Protein AF-0000000086135186 (afdb_homodimer)

Sequence (122 aa):
FLAVLTSTILAGLRRSTGLTFQTQQLIANPTGAKVFSFYLGSGEWLFDRLVGWAKGSKYFKFLAVLTSTILAGLRRSTGLTFQTQQLIANPTGAKVFSFYLGSGEWLFDRLVGWAKGSKYFK

pLDDT: mean 92.82, std 7.37, range [69.0, 98.62]

Solvent-accessible surface area (backbone atoms only — not comparable to full-atom values): 6406 Å² total; per-residue (Å²): 108,68,66,54,53,53,20,24,37,53,35,26,46,21,68,51,69,63,40,39,80,44,52,75,80,69,30,83,46,70,68,53,39,50,54,49,50,50,45,45,47,49,4,42,52,50,42,52,49,52,52,54,50,42,76,71,33,90,50,32,83,109,69,68,54,52,51,20,25,37,53,32,26,48,22,67,51,70,64,41,38,80,43,51,74,79,70,29,84,47,70,69,54,38,50,55,49,49,49,46,48,47,50,5,41,53,51,44,54,49,51,53,55,50,41,75,72,32,90,51,32,84

Organism: Cryphonectria parasitica (strain ATCC 38755 / EP155) (NCBI:txid660469)

Radius of gyration: 15.54 Å; Cα contacts (8 Å, |Δi|>4): 147; chains: 2; bounding box: 24×52×30 Å

Secondary structure (DSSP, 8-state):
-HHHHHHHHHHHHHHHH---B-HHHH--SHHHHHHHHHHHHHHHHHHHHHHHHHHT-TTB-/-HHHHHHHHHHHHHHHH---B-HHHH--SHHHHHHHHHHHHHHHHHHHHHHHHHHT-TTB-

Foldseek 3Di:
DVLLVVLLVQLVVCVVPVDHDDLVVVPVDPVSSVVVVVSNVSSNVVNVVVVVDQVPDPVHD/DVLLVVLLVQLVVCVVPVDHDDLVVVPPDPVSSVVVVVSNVSSNVVNVVVVVDQVPDPVHD

Structure (mmCIF, N/CA/C/O backbone):
data_AF-0000000086135186-model_v1
#
loop_
_entity.id
_entity.type
_entity.pdbx_description
1 polymer 'Uncharacterized protein'
#
loop_
_atom_site.group_PDB
_atom_site.id
_atom_site.type_symbol
_atom_site.label_atom_id
_atom_site.label_alt_id
_atom_site.label_comp_id
_atom_site.label_asym_id
_atom_site.label_entity_id
_atom_site.label_seq_id
_atom_site.pdbx_PDB_ins_code
_atom_site.Cartn_x
_atom_site.Cartn_y
_atom_site.Cartn_z
_atom_site.occupancy
_atom_site.B_iso_or_equiv
_atom_site.auth_seq_id
_atom_site.auth_comp_id
_atom_site.auth_asym_id
_atom_site.auth_atom_id
_atom_site.pdbx_PDB_model_num
ATOM 1 N N . PHE A 1 1 ? 15.312 -2.068 -1.215 1 93.06 1 PHE A N 1
ATOM 2 C CA . PHE A 1 1 ? 14.312 -1.082 -0.823 1 93.06 1 PHE A CA 1
ATOM 3 C C . PHE A 1 1 ? 13.078 -1.18 -1.712 1 93.06 1 PHE A C 1
ATOM 5 O O . PHE A 1 1 ? 11.961 -1.298 -1.214 1 93.06 1 PHE A O 1
ATOM 12 N N . LEU A 1 2 ? 13.305 -1.302 -3.057 1 93.75 2 LEU A N 1
ATOM 13 C CA . LEU A 1 2 ? 12.18 -1.349 -3.988 1 93.75 2 LEU A CA 1
ATOM 14 C C . LEU A 1 2 ? 11.328 -2.588 -3.748 1 93.75 2 LEU A C 1
ATOM 16 O O . LEU A 1 2 ? 10.102 -2.525 -3.824 1 93.75 2 LEU A O 1
ATOM 20 N N . ALA A 1 3 ? 11.953 -3.646 -3.422 1 95.31 3 ALA A N 1
ATOM 21 C CA . ALA A 1 3 ? 11.242 -4.895 -3.17 1 95.31 3 ALA A CA 1
ATOM 22 C C . ALA A 1 3 ? 10.32 -4.766 -1.963 1 95.31 3 ALA A C 1
ATOM 24 O O . ALA A 1 3 ? 9.188 -5.258 -1.982 1 95.31 3 ALA A O 1
ATOM 25 N N . VAL A 1 4 ? 10.734 -4.102 -0.936 1 96.94 4 VAL A N 1
ATOM 26 C CA . VAL A 1 4 ? 9.953 -3.918 0.281 1 96.94 4 VAL A CA 1
ATOM 27 C C . VAL A 1 4 ? 8.758 -3.004 -0.003 1 96.94 4 VAL A C 1
ATOM 29 O O . VAL A 1 4 ? 7.648 -3.26 0.464 1 96.94 4 VAL A O 1
ATOM 32 N N . LEU A 1 5 ? 9.055 -1.985 -0.754 1 98.12 5 LEU A N 1
ATOM 33 C CA . LEU A 1 5 ? 7.973 -1.068 -1.105 1 98.12 5 LEU A CA 1
ATOM 34 C C . LEU A 1 5 ? 6.914 -1.771 -1.948 1 98.12 5 LEU A C 1
ATOM 36 O O . LEU A 1 5 ? 5.715 -1.571 -1.739 1 98.12 5 LEU A O 1
ATOM 40 N N . THR A 1 6 ? 7.387 -2.623 -2.883 1 97.88 6 THR A N 1
ATOM 41 C CA . THR A 1 6 ? 6.453 -3.348 -3.736 1 97.88 6 THR A CA 1
ATOM 42 C C . THR A 1 6 ? 5.648 -4.359 -2.924 1 97.88 6 THR A C 1
ATOM 44 O O . THR A 1 6 ? 4.445 -4.52 -3.139 1 97.88 6 THR A O 1
ATOM 47 N N . SER A 1 7 ? 6.219 -5.031 -2.012 1 97.75 7 SER A N 1
ATOM 48 C CA . SER A 1 7 ? 5.504 -5.977 -1.161 1 97.75 7 SER A CA 1
ATOM 49 C C . SER A 1 7 ? 4.477 -5.266 -0.285 1 97.75 7 SER A C 1
ATOM 51 O O . SER A 1 7 ? 3.416 -5.816 0.01 1 97.75 7 SER A O 1
ATOM 53 N N . THR A 1 8 ? 4.809 -4.039 0.141 1 98.62 8 THR A N 1
ATOM 54 C CA . THR A 1 8 ? 3.895 -3.256 0.966 1 98.62 8 THR A CA 1
ATOM 55 C C . THR A 1 8 ? 2.678 -2.818 0.157 1 98.62 8 THR A C 1
ATOM 57 O O . THR A 1 8 ? 1.562 -2.771 0.68 1 98.62 8 THR A O 1
ATOM 60 N N . ILE A 1 9 ? 2.912 -2.473 -1.062 1 98.56 9 ILE A N 1
ATOM 61 C CA . ILE A 1 9 ? 1.803 -2.127 -1.944 1 98.56 9 ILE A CA 1
ATOM 62 C C . ILE A 1 9 ? 0.879 -3.332 -2.107 1 98.56 9 ILE A C 1
ATOM 64 O O . ILE A 1 9 ? -0.346 -3.193 -2.057 1 98.56 9 ILE A O 1
ATOM 68 N N . LEU A 1 10 ? 1.427 -4.586 -2.312 1 97.44 10 LEU A N 1
ATOM 69 C CA . LEU A 1 10 ? 0.634 -5.805 -2.443 1 97.44 10 LEU A CA 1
ATOM 70 C C . LEU A 1 10 ? -0.162 -6.078 -1.172 1 97.44 10 LEU A C 1
ATOM 72 O O . LEU A 1 10 ? -1.298 -6.551 -1.235 1 97.44 10 LEU A O 1
ATOM 76 N N . ALA A 1 11 ? 0.433 -5.762 -0.005 1 98.06 11 ALA A N 1
ATOM 77 C CA . ALA A 1 11 ? -0.288 -5.902 1.257 1 98.06 11 ALA A CA 1
ATOM 78 C C . ALA A 1 11 ? -1.491 -4.965 1.309 1 98.06 11 ALA A C 1
ATOM 80 O O . ALA A 1 11 ? -2.574 -5.359 1.746 1 98.06 11 ALA A O 1
ATOM 81 N N . GLY A 1 12 ? -1.312 -3.736 0.896 1 97.88 12 GLY A N 1
ATOM 82 C CA . GLY A 1 12 ? -2.41 -2.787 0.819 1 97.88 12 GLY A CA 1
ATOM 83 C C . GLY A 1 12 ? -3.51 -3.225 -0.13 1 97.88 12 GLY A C 1
ATOM 84 O O . GLY A 1 12 ? -4.695 -3.051 0.163 1 97.88 12 GLY A O 1
ATOM 85 N N . LEU A 1 13 ? -3.072 -3.701 -1.28 1 98 13 LEU A N 1
ATOM 86 C CA . LEU A 1 13 ? -4.027 -4.238 -2.244 1 98 13 LEU A CA 1
ATOM 87 C C . LEU A 1 13 ? -4.867 -5.344 -1.616 1 98 13 LEU A C 1
ATOM 89 O O . LEU A 1 13 ? -6.094 -5.348 -1.746 1 98 13 LEU A O 1
ATOM 93 N N . ARG A 1 14 ? -4.27 -6.188 -0.942 1 97.38 14 ARG A N 1
ATOM 94 C CA . ARG A 1 14 ? -4.961 -7.297 -0.291 1 97.38 14 ARG A CA 1
ATOM 95 C C . ARG A 1 14 ? -5.934 -6.789 0.768 1 97.38 14 ARG A C 1
ATOM 97 O O . ARG A 1 14 ? -7.09 -7.215 0.809 1 97.38 14 ARG A O 1
ATOM 104 N N . ARG A 1 15 ? -5.512 -5.836 1.531 1 96.5 15 ARG A N 1
ATOM 105 C CA . ARG A 1 15 ? -6.309 -5.344 2.65 1 96.5 15 ARG A CA 1
ATOM 106 C C . ARG A 1 15 ? -7.508 -4.539 2.156 1 96.5 15 ARG A C 1
ATOM 108 O O . ARG A 1 15 ? -8.555 -4.52 2.803 1 96.5 15 ARG A O 1
ATOM 115 N N . SER A 1 16 ? -7.312 -3.941 1.061 1 96.56 16 SER A N 1
ATOM 116 C CA . SER A 1 16 ? -8.367 -3.072 0.547 1 96.56 16 SER A CA 1
ATOM 117 C C . SER A 1 16 ? -9.328 -3.84 -0.349 1 96.56 16 SER A C 1
ATOM 119 O O . SER A 1 16 ? -10.5 -3.467 -0.477 1 96.56 16 SER A O 1
ATOM 121 N N . THR A 1 17 ? -8.922 -4.883 -0.95 1 97 17 THR A N 1
ATOM 122 C CA . THR A 1 17 ? -9.75 -5.555 -1.943 1 97 17 THR A CA 1
ATOM 123 C C . THR A 1 17 ? -10.047 -6.988 -1.518 1 97 17 THR A C 1
ATOM 125 O O . THR A 1 17 ? -10.969 -7.617 -2.035 1 97 17 THR A O 1
ATOM 128 N N . GLY A 1 18 ? -9.18 -7.594 -0.748 1 95.69 18 GLY A N 1
ATOM 129 C CA . GLY A 1 18 ? -9.242 -9 -0.391 1 95.69 18 GLY A CA 1
ATOM 130 C C . GLY A 1 18 ? -8.508 -9.898 -1.367 1 95.69 18 GLY A C 1
ATOM 131 O O . GLY A 1 18 ? -8.438 -11.117 -1.167 1 95.69 18 GLY A O 1
ATOM 132 N N . LEU A 1 19 ? -7.938 -9.336 -2.42 1 94.88 19 LEU A N 1
ATOM 133 C CA . LEU A 1 19 ? -7.203 -10.117 -3.412 1 94.88 19 LEU A CA 1
ATOM 134 C C . LEU A 1 19 ? -5.816 -10.484 -2.893 1 94.88 19 LEU A C 1
ATOM 136 O O . LEU A 1 19 ? -5.148 -9.664 -2.26 1 94.88 19 LEU A O 1
ATOM 140 N N . THR A 1 20 ? -5.422 -11.695 -3.107 1 92.06 20 THR A N 1
ATOM 141 C CA . THR A 1 20 ? -4.113 -12.172 -2.664 1 92.06 20 THR A CA 1
ATOM 142 C C . THR A 1 20 ? -3.324 -12.75 -3.834 1 92.06 20 THR A C 1
ATOM 144 O O . THR A 1 20 ? -3.896 -13.383 -4.727 1 92.06 20 THR A O 1
ATOM 147 N N . PHE A 1 21 ? -2.066 -12.422 -3.754 1 87.62 21 PHE A N 1
ATOM 148 C CA . PHE A 1 21 ? -1.19 -13.031 -4.75 1 87.62 21 PHE A CA 1
ATOM 149 C C . PHE A 1 21 ? -1.087 -14.531 -4.531 1 87.62 21 PHE A C 1
ATOM 151 O O . PHE A 1 21 ? -0.799 -14.984 -3.422 1 87.62 21 PHE A O 1
ATOM 158 N N . GLN A 1 22 ? -1.371 -15.289 -5.664 1 85.81 22 GLN A N 1
ATOM 159 C CA . GLN A 1 22 ? -1.305 -16.75 -5.586 1 85.81 22 GLN A CA 1
ATOM 160 C C . GLN A 1 22 ? 0.102 -17.25 -5.891 1 85.81 22 GLN A C 1
ATOM 162 O O . GLN A 1 22 ? 0.429 -17.531 -7.047 1 85.81 22 GLN A O 1
ATOM 167 N N . THR A 1 23 ? 0.8 -17.375 -4.965 1 75.69 23 THR A N 1
ATOM 168 C CA . THR A 1 23 ? 2.201 -17.766 -5.062 1 75.69 23 THR A CA 1
ATOM 169 C C . THR A 1 23 ? 2.326 -19.188 -5.621 1 75.69 23 THR A C 1
ATOM 171 O O . THR A 1 23 ? 3.293 -19.5 -6.316 1 75.69 23 THR A O 1
ATOM 174 N N . GLN A 1 24 ? 1.443 -20.047 -5.25 1 72.06 24 GLN A N 1
ATOM 175 C CA . GLN A 1 24 ? 1.485 -21.453 -5.652 1 72.06 24 GLN A CA 1
ATOM 176 C C . GLN A 1 24 ? 1.377 -21.594 -7.168 1 72.06 24 GLN A C 1
ATOM 178 O O . GLN A 1 24 ? 1.851 -22.578 -7.742 1 72.06 24 GLN A O 1
ATOM 183 N N . GLN A 1 25 ? 0.819 -20.672 -7.715 1 70.75 25 GLN A N 1
ATOM 184 C CA . GLN A 1 25 ? 0.66 -20.734 -9.164 1 70.75 25 GLN A CA 1
ATOM 185 C C . GLN A 1 25 ? 1.915 -20.234 -9.875 1 70.75 25 GLN A C 1
ATOM 187 O O . GLN A 1 25 ? 2.189 -20.625 -11.016 1 70.75 25 GLN A O 1
ATOM 192 N N . LEU A 1 26 ? 2.602 -19.562 -9.117 1 69 26 LEU A N 1
ATOM 193 C CA . LEU A 1 26 ? 3.744 -18.938 -9.781 1 69 26 LEU A CA 1
ATOM 194 C C . LEU A 1 26 ? 5.035 -19.672 -9.43 1 69 26 LEU A C 1
ATOM 196 O O . LEU A 1 26 ? 5.961 -19.734 -10.25 1 69 26 LEU A O 1
ATOM 200 N N . ILE A 1 27 ? 4.91 -20.094 -8.32 1 72.88 27 ILE A N 1
ATOM 201 C CA . ILE A 1 27 ? 6.188 -20.625 -7.867 1 72.88 27 ILE A CA 1
ATOM 202 C C . ILE A 1 27 ? 6.074 -22.125 -7.664 1 72.88 27 ILE A C 1
ATOM 204 O O . ILE A 1 27 ? 5.387 -22.594 -6.75 1 72.88 27 ILE A O 1
ATOM 208 N N . ALA A 1 28 ? 6.715 -22.875 -8.445 1 76.75 28 ALA A N 1
ATOM 209 C CA . ALA A 1 28 ? 6.598 -24.328 -8.445 1 76.75 28 ALA A CA 1
ATOM 210 C C . ALA A 1 28 ? 7.621 -24.953 -7.504 1 76.75 28 ALA A C 1
ATOM 212 O O . ALA A 1 28 ? 7.34 -25.969 -6.855 1 76.75 28 ALA A O 1
ATOM 213 N N . ASN A 1 29 ? 8.586 -24.266 -7.316 1 88.69 29 ASN A N 1
ATOM 214 C CA . ASN 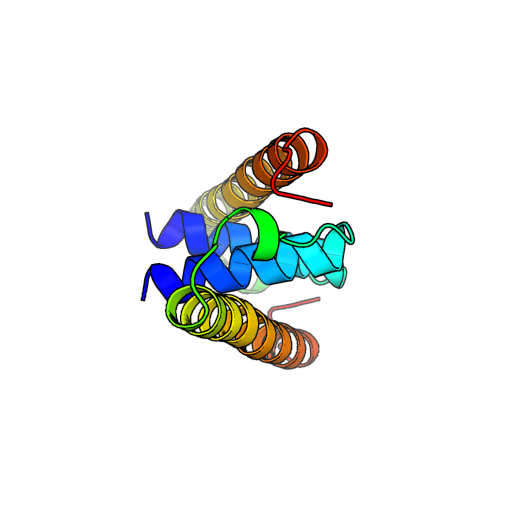A 1 29 ? 9.633 -24.828 -6.477 1 88.69 29 ASN A CA 1
ATOM 215 C C . ASN A 1 29 ? 9.516 -24.359 -5.035 1 88.69 29 ASN A C 1
ATOM 217 O O . ASN A 1 29 ? 9.195 -23.188 -4.785 1 88.69 29 ASN A O 1
ATOM 221 N N . PRO A 1 30 ? 9.68 -25.266 -4.145 1 89.19 30 PRO A N 1
ATOM 222 C CA . PRO A 1 30 ? 9.516 -24.953 -2.721 1 89.19 30 PRO A CA 1
ATOM 223 C C . PRO A 1 30 ? 10.383 -23.781 -2.262 1 89.19 30 PRO A C 1
ATOM 225 O O . PRO A 1 30 ? 9.961 -23 -1.419 1 89.19 30 PRO A O 1
ATOM 228 N N . THR A 1 31 ? 11.586 -23.672 -2.66 1 89.31 31 THR A N 1
ATOM 229 C CA . THR A 1 31 ? 12.477 -22.578 -2.273 1 89.31 31 THR A CA 1
ATOM 230 C C . THR A 1 31 ? 11.906 -21.234 -2.729 1 89.31 31 THR A C 1
ATOM 232 O O . THR A 1 31 ? 11.898 -20.281 -1.964 1 89.31 31 THR A O 1
ATOM 235 N N . GLY A 1 32 ? 11.5 -21.156 -3.914 1 89 32 GLY A N 1
ATOM 236 C CA . GLY A 1 32 ? 10.859 -19.953 -4.422 1 89 32 GLY A CA 1
ATOM 237 C C . GLY A 1 32 ? 9.617 -19.562 -3.641 1 89 32 GLY A C 1
ATOM 238 O O . GLY A 1 32 ? 9.398 -18.391 -3.357 1 89 32 GLY A O 1
ATOM 239 N N . ALA A 1 33 ? 8.844 -20.562 -3.381 1 89.88 33 ALA A N 1
ATOM 240 C CA . ALA A 1 33 ? 7.629 -20.328 -2.604 1 89.88 33 ALA A CA 1
ATOM 241 C C . ALA A 1 33 ? 7.957 -19.688 -1.257 1 89.88 33 ALA A C 1
ATOM 243 O O . ALA A 1 33 ? 7.242 -18.797 -0.797 1 89.88 33 ALA A O 1
ATOM 244 N N . LYS A 1 34 ? 8.984 -20.125 -0.671 1 91.69 34 LYS A N 1
ATOM 245 C CA . LYS A 1 34 ? 9.398 -19.594 0.626 1 91.69 34 LYS A CA 1
ATOM 246 C C . LYS A 1 34 ? 9.852 -18.141 0.512 1 91.69 34 LYS A C 1
ATOM 248 O O . LYS A 1 34 ? 9.492 -17.312 1.341 1 91.69 34 LYS A O 1
ATOM 253 N N . VAL A 1 35 ? 10.703 -17.906 -0.439 1 92 35 VAL A N 1
ATOM 254 C CA . VAL A 1 35 ? 11.227 -16.562 -0.661 1 92 35 VAL A CA 1
ATOM 255 C C . VAL A 1 35 ? 10.07 -15.594 -0.941 1 92 35 VAL A C 1
ATOM 257 O O . VAL A 1 35 ? 10.055 -14.469 -0.44 1 92 35 VAL A O 1
ATOM 260 N N . PHE A 1 36 ? 9.109 -16.094 -1.733 1 91.81 36 PHE A N 1
ATOM 261 C CA . PHE A 1 36 ? 7.969 -15.25 -2.08 1 91.81 36 PHE A CA 1
ATOM 262 C C . PHE A 1 36 ? 7.086 -15 -0.862 1 91.81 36 PHE A C 1
ATOM 264 O O . PHE A 1 36 ? 6.555 -13.898 -0.688 1 91.81 36 PHE A O 1
ATOM 271 N N . SER A 1 37 ? 6.863 -15.992 -0.111 1 93 37 SER A N 1
ATOM 272 C CA . SER A 1 37 ? 6.102 -15.836 1.124 1 93 37 SER A CA 1
ATOM 273 C C . SER A 1 37 ? 6.762 -14.828 2.055 1 93 37 SER A C 1
ATOM 275 O O . SER A 1 37 ? 6.074 -14.055 2.725 1 93 37 SER A O 1
ATOM 277 N N . PHE A 1 38 ? 8.047 -14.891 2.184 1 94.62 38 PHE A N 1
ATOM 278 C CA . PHE A 1 38 ? 8.773 -13.914 2.98 1 94.62 38 PHE A CA 1
ATOM 279 C C . PHE A 1 38 ? 8.562 -12.508 2.438 1 94.62 38 PHE A C 1
ATOM 281 O O . PHE A 1 38 ? 8.344 -11.562 3.205 1 94.62 38 PHE A O 1
ATOM 288 N N . TYR A 1 39 ? 8.703 -12.508 1.186 1 95.62 39 TYR A N 1
ATOM 289 C CA . TYR A 1 39 ? 8.516 -11.234 0.492 1 95.62 39 TYR A CA 1
ATOM 290 C C . TYR A 1 39 ? 7.152 -10.641 0.809 1 95.62 39 TYR A C 1
ATOM 292 O O . TYR A 1 39 ? 7.059 -9.492 1.249 1 95.62 39 TYR A O 1
ATOM 300 N N . LEU A 1 40 ? 6.027 -11.328 0.608 1 95.56 40 LEU A N 1
ATOM 301 C CA . LEU A 1 40 ? 4.672 -10.867 0.875 1 95.56 40 LEU A CA 1
ATOM 302 C C . LEU A 1 40 ? 4.473 -10.586 2.361 1 95.56 40 LEU A C 1
ATOM 304 O O . LEU A 1 40 ? 3.82 -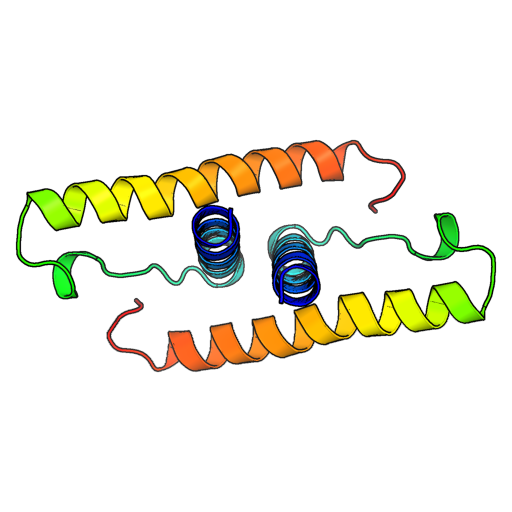9.609 2.73 1 95.56 40 LEU A O 1
ATOM 308 N N . GLY A 1 41 ? 5.066 -11.406 3.131 1 96.44 41 GLY A N 1
ATOM 309 C CA . GLY A 1 41 ? 4.945 -11.234 4.57 1 96.44 41 GLY A CA 1
ATOM 310 C C . GLY A 1 41 ? 5.598 -9.969 5.082 1 96.44 41 GLY A C 1
ATOM 311 O O . GLY A 1 41 ? 5.082 -9.32 5.996 1 96.44 41 GLY A O 1
ATOM 312 N N . SER A 1 42 ? 6.715 -9.664 4.504 1 97.69 42 SER A N 1
ATOM 313 C CA . SER A 1 42 ? 7.395 -8.445 4.934 1 97.69 42 SER A CA 1
ATOM 314 C C . SER A 1 42 ? 6.562 -7.207 4.613 1 97.69 42 SER A C 1
ATOM 316 O O . SER A 1 42 ? 6.578 -6.23 5.367 1 97.69 42 SER A O 1
ATOM 318 N N . GLY A 1 43 ? 5.965 -7.258 3.486 1 97.62 43 GLY A N 1
ATOM 319 C CA . GLY A 1 43 ? 5.074 -6.164 3.139 1 97.62 43 GLY A CA 1
ATOM 320 C C . GLY A 1 43 ? 3.91 -6.008 4.102 1 97.62 43 GLY A C 1
ATOM 321 O O . GLY A 1 43 ? 3.547 -4.891 4.469 1 97.62 43 GLY A O 1
ATOM 322 N N . GLU A 1 44 ? 3.303 -7.137 4.559 1 98.31 44 GLU A N 1
ATOM 323 C CA . GLU A 1 44 ? 2.211 -7.109 5.527 1 98.31 44 GLU A CA 1
ATOM 324 C C . GLU A 1 44 ? 2.676 -6.551 6.867 1 98.31 44 GLU A C 1
ATOM 326 O O . GLU A 1 44 ? 1.955 -5.777 7.504 1 98.31 44 GLU A O 1
ATOM 331 N N . TRP A 1 45 ? 3.818 -6.949 7.207 1 98.44 45 TRP A N 1
ATOM 332 C CA . TRP A 1 45 ? 4.414 -6.465 8.445 1 98.44 45 TRP A CA 1
ATOM 333 C C . TRP A 1 45 ? 4.621 -4.953 8.398 1 98.44 45 TRP A C 1
ATOM 335 O O . TRP A 1 45 ? 4.223 -4.238 9.32 1 98.44 45 TRP A O 1
ATOM 345 N N . LEU A 1 46 ? 5.246 -4.512 7.352 1 98.31 46 LEU A N 1
ATOM 346 C CA . LEU A 1 46 ? 5.5 -3.082 7.223 1 98.31 46 LEU A CA 1
ATOM 347 C C . LEU A 1 46 ? 4.195 -2.303 7.121 1 98.31 46 LEU A C 1
ATOM 349 O O . LEU A 1 46 ? 4.059 -1.228 7.707 1 98.31 46 LEU A O 1
ATOM 353 N N . PHE A 1 47 ? 3.225 -2.771 6.395 1 98.5 47 PHE A N 1
ATOM 354 C CA . PHE A 1 47 ? 1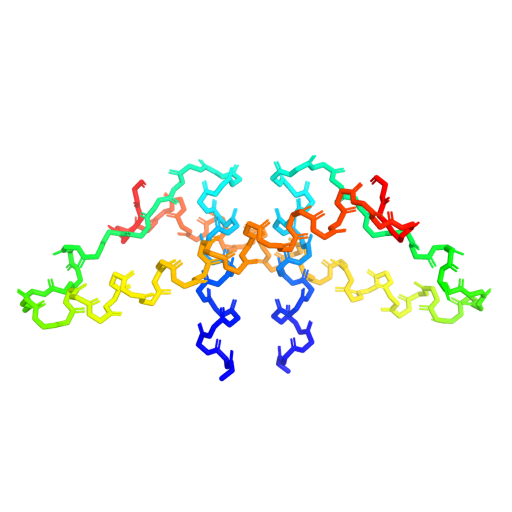.934 -2.105 6.258 1 98.5 47 PHE A CA 1
ATOM 355 C C . PHE A 1 47 ? 1.261 -1.941 7.617 1 98.5 47 PHE A C 1
ATOM 357 O O . PHE A 1 47 ? 0.73 -0.873 7.926 1 98.5 47 PHE A O 1
ATOM 364 N N . ASP A 1 48 ? 1.283 -2.992 8.445 1 98.56 48 ASP A N 1
ATOM 365 C CA . ASP A 1 48 ? 0.707 -2.938 9.781 1 98.56 48 ASP A CA 1
ATOM 366 C C . ASP A 1 48 ? 1.37 -1.849 10.625 1 98.56 48 ASP A C 1
ATOM 368 O O . ASP A 1 48 ? 0.7 -1.155 11.391 1 98.56 48 ASP A O 1
ATOM 372 N N . ARG A 1 49 ? 2.621 -1.765 10.438 1 97.81 49 ARG A N 1
ATOM 373 C CA . ARG A 1 49 ? 3.334 -0.729 11.18 1 97.81 49 ARG A CA 1
ATOM 374 C C . ARG A 1 49 ? 2.938 0.662 10.695 1 97.81 49 ARG A C 1
ATOM 376 O O . ARG A 1 49 ? 2.795 1.587 11.5 1 97.81 49 ARG A O 1
ATOM 383 N N . LEU A 1 50 ? 2.822 0.828 9.375 1 97.69 50 LEU A N 1
ATOM 384 C CA . LEU A 1 50 ? 2.422 2.109 8.805 1 97.69 50 LEU A CA 1
ATOM 385 C C . LEU A 1 50 ? 1.029 2.506 9.281 1 97.69 50 LEU A C 1
ATOM 387 O O . LEU A 1 50 ? 0.784 3.672 9.602 1 97.69 50 LEU A O 1
ATOM 391 N N . VAL A 1 51 ? 0.106 1.542 9.352 1 98.12 51 VAL A N 1
ATOM 392 C CA . VAL A 1 51 ? -1.24 1.794 9.859 1 98.12 51 VAL A CA 1
ATOM 393 C C . VAL A 1 51 ? -1.172 2.24 11.312 1 98.12 51 VAL A C 1
ATOM 395 O O . VAL A 1 51 ? -1.824 3.213 11.703 1 98.12 51 VAL A O 1
ATOM 398 N N . GLY A 1 52 ? -0.41 1.485 12.078 1 97.94 52 GLY A N 1
ATOM 399 C CA . GLY A 1 52 ? -0.224 1.872 13.469 1 97.94 52 GLY A CA 1
ATOM 400 C C . GLY A 1 52 ? 0.326 3.277 13.633 1 97.94 52 GLY A C 1
ATOM 401 O O . GLY A 1 52 ? -0.196 4.066 14.422 1 97.94 52 GLY A O 1
ATOM 402 N N . TRP A 1 53 ? 1.339 3.525 12.914 1 96.75 53 TRP A N 1
ATOM 403 C CA . TRP A 1 53 ? 1.938 4.855 12.945 1 96.75 53 TRP A CA 1
ATOM 404 C C . TRP A 1 53 ? 0.932 5.918 12.516 1 96.75 53 TRP A C 1
ATOM 406 O O . TRP A 1 53 ? 0.823 6.973 13.156 1 96.75 53 TRP A O 1
ATOM 416 N N . ALA A 1 54 ? 0.191 5.762 11.508 1 96.62 54 ALA A N 1
ATOM 417 C CA . ALA A 1 54 ? -0.769 6.719 10.969 1 96.62 54 ALA A CA 1
ATOM 418 C C . ALA A 1 54 ? -1.887 7 11.961 1 96.62 54 ALA A C 1
ATOM 420 O O . ALA A 1 54 ? -2.33 8.141 12.102 1 96.62 54 ALA A O 1
ATOM 421 N N . LYS A 1 55 ? -2.373 5.949 12.656 1 96.75 55 LYS A N 1
ATOM 422 C CA . LYS A 1 55 ? -3.457 6.098 13.625 1 96.75 55 LYS A CA 1
ATOM 423 C C . LYS A 1 55 ? -3.055 7.035 14.758 1 96.75 55 LYS A C 1
ATOM 425 O O . LYS A 1 55 ? -3.904 7.711 15.344 1 96.75 55 LYS A O 1
ATOM 430 N N . GLY A 1 56 ? -1.856 7.156 14.992 1 95 56 GLY A N 1
ATOM 431 C CA . GLY A 1 56 ? -1.378 7.973 16.094 1 95 56 GLY A CA 1
ATOM 432 C C . GLY A 1 56 ? -0.734 9.273 15.633 1 95 56 GLY A C 1
ATOM 433 O O . GLY A 1 56 ? -0.243 10.047 16.453 1 95 56 GLY A O 1
ATOM 434 N N . SER A 1 57 ? -0.742 9.508 14.414 1 93.62 57 SER A N 1
ATOM 435 C CA . SER A 1 57 ? -0.031 10.656 13.875 1 93.62 57 SER A CA 1
ATOM 436 C C . SER A 1 57 ? -0.948 11.875 13.766 1 93.62 57 SER A C 1
ATOM 438 O O . SER A 1 57 ? -2.129 11.734 13.43 1 93.62 57 SER A O 1
ATOM 440 N N . LYS A 1 58 ? -0.409 13.109 13.828 1 91.38 58 LYS A N 1
ATOM 441 C CA . LYS A 1 58 ? -1.156 14.352 13.633 1 91.38 58 LYS A CA 1
ATOM 442 C C . LYS A 1 58 ? -1.329 14.656 12.148 1 91.38 58 LYS A C 1
ATOM 444 O O . LYS A 1 58 ? -2.156 15.492 11.773 1 91.38 58 LYS A O 1
ATOM 449 N N . TYR A 1 59 ? -0.526 13.898 11.453 1 89.94 59 TYR A N 1
ATOM 450 C CA . TYR A 1 59 ? -0.551 14.188 10.023 1 89.94 59 TYR A CA 1
ATOM 451 C C . TYR A 1 59 ? -1.645 13.383 9.328 1 89.94 59 TYR A C 1
ATOM 453 O O . TYR A 1 59 ? -1.931 13.602 8.148 1 89.94 59 TYR A O 1
ATOM 461 N N . PHE A 1 60 ? -2.18 12.492 10.023 1 92.94 60 PHE A N 1
ATOM 462 C CA . PHE A 1 60 ? -3.238 11.664 9.461 1 92.94 60 PHE A CA 1
ATOM 463 C C . PHE A 1 60 ? -4.535 11.836 10.242 1 92.94 60 PHE A C 1
ATOM 465 O O . PHE A 1 60 ? -4.512 12.031 11.461 1 92.94 60 PHE A O 1
ATOM 472 N N . LYS A 1 61 ? -5.531 11.859 9.422 1 90 61 LYS A N 1
ATOM 473 C CA . LYS A 1 61 ? -6.859 11.914 10.031 1 90 61 LYS A CA 1
ATOM 474 C C . LYS A 1 61 ? -7.844 11.031 9.273 1 90 61 LYS A C 1
ATOM 476 O O . LYS A 1 61 ? -7.727 10.859 8.055 1 90 61 LYS A O 1
ATOM 481 N N . PHE B 1 1 ? 10.812 7.156 -9.172 1 93.25 1 PHE B N 1
ATOM 482 C CA . PHE B 1 1 ? 10.172 5.855 -8.992 1 93.25 1 PHE B CA 1
ATOM 483 C C . PHE B 1 1 ? 9.758 5.645 -7.543 1 93.25 1 PHE B C 1
AT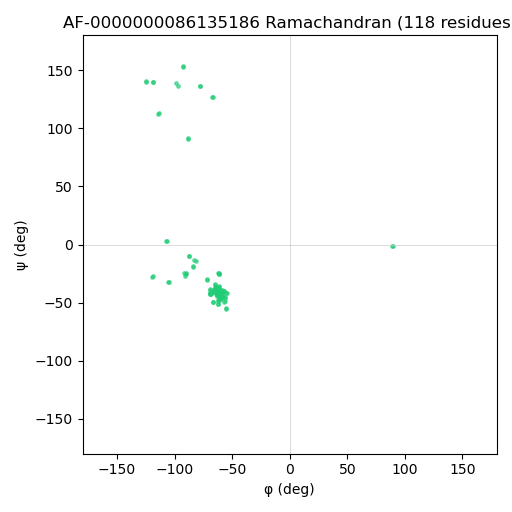OM 485 O O . PHE B 1 1 ? 8.594 5.367 -7.258 1 93.25 1 PHE B O 1
ATOM 492 N N . LEU B 1 2 ? 10.703 5.969 -6.602 1 93.56 2 LEU B N 1
ATOM 493 C CA . LEU B 1 2 ? 10.422 5.75 -5.184 1 93.56 2 LEU B CA 1
ATOM 494 C C . LEU B 1 2 ? 9.25 6.613 -4.727 1 93.56 2 LEU B C 1
ATOM 496 O O . LEU B 1 2 ? 8.414 6.168 -3.932 1 93.56 2 LEU B O 1
ATOM 500 N N . ALA B 1 3 ? 9.18 7.793 -5.238 1 95.31 3 ALA B N 1
ATOM 501 C CA . ALA B 1 3 ? 8.109 8.711 -4.871 1 95.31 3 ALA B CA 1
ATOM 502 C C . ALA B 1 3 ? 6.746 8.156 -5.281 1 95.31 3 ALA B C 1
ATOM 504 O O . ALA B 1 3 ? 5.777 8.258 -4.527 1 95.31 3 ALA B O 1
ATOM 505 N N . VAL B 1 4 ? 6.645 7.543 -6.43 1 96.88 4 VAL B N 1
ATOM 506 C CA . VAL B 1 4 ? 5.398 6.984 -6.941 1 96.88 4 VAL B CA 1
ATOM 507 C C . VAL B 1 4 ? 4.996 5.773 -6.105 1 96.88 4 VAL B C 1
ATOM 509 O O . VAL B 1 4 ? 3.818 5.598 -5.777 1 96.88 4 VAL B O 1
ATOM 512 N N . LEU B 1 5 ? 5.988 5 -5.805 1 98.12 5 LEU B N 1
ATOM 513 C CA . LEU B 1 5 ? 5.707 3.828 -4.984 1 98.12 5 LEU B CA 1
ATOM 514 C C . LEU B 1 5 ? 5.215 4.238 -3.6 1 98.12 5 LEU B C 1
ATOM 516 O O . LEU B 1 5 ? 4.281 3.637 -3.066 1 98.12 5 LEU B O 1
ATOM 520 N N . THR B 1 6 ? 5.855 5.285 -3.043 1 97.88 6 THR B N 1
ATOM 521 C CA . THR B 1 6 ? 5.449 5.758 -1.725 1 97.88 6 THR B CA 1
ATOM 522 C C . THR B 1 6 ? 4.043 6.352 -1.771 1 97.88 6 THR B C 1
ATOM 524 O O . THR B 1 6 ? 3.242 6.133 -0.86 1 97.88 6 THR B O 1
ATOM 527 N N . SER B 1 7 ? 3.684 7.082 -2.764 1 97.81 7 SER B N 1
ATOM 528 C CA . SER B 1 7 ? 2.34 7.641 -2.896 1 97.81 7 SER B CA 1
ATOM 529 C C . SER B 1 7 ? 1.299 6.535 -3.055 1 97.81 7 SER B C 1
ATOM 531 O O . SER B 1 7 ? 0.167 6.672 -2.588 1 97.81 7 SER B O 1
ATOM 533 N N . THR B 1 8 ? 1.681 5.438 -3.719 1 98.62 8 THR B N 1
ATOM 534 C CA . THR B 1 8 ? 0.774 4.312 -3.906 1 98.62 8 THR B CA 1
ATOM 535 C C . THR B 1 8 ? 0.515 3.6 -2.582 1 98.62 8 THR B C 1
ATOM 537 O O . THR B 1 8 ? -0.599 3.135 -2.328 1 98.62 8 THR B O 1
ATOM 540 N N . ILE B 1 9 ? 1.546 3.482 -1.809 1 98.56 9 ILE B N 1
ATOM 541 C CA . ILE B 1 9 ? 1.38 2.898 -0.481 1 98.56 9 ILE B CA 1
ATOM 542 C C . ILE B 1 9 ? 0.414 3.75 0.339 1 98.56 9 ILE B C 1
ATOM 544 O O . ILE B 1 9 ? -0.465 3.219 1.021 1 98.56 9 ILE B O 1
ATOM 548 N N . LEU B 1 10 ? 0.528 5.133 0.315 1 97.5 10 LEU B N 1
ATOM 549 C CA . LEU B 1 10 ? -0.366 6.039 1.031 1 97.5 10 LEU B CA 1
ATOM 550 C C . LEU B 1 10 ? -1.8 5.891 0.536 1 97.5 10 LEU B C 1
ATOM 552 O O . LEU B 1 10 ? -2.746 5.977 1.322 1 97.5 10 LEU B O 1
ATOM 556 N N . ALA B 1 11 ? -1.972 5.656 -0.789 1 98.06 11 ALA B N 1
ATOM 557 C CA . ALA B 1 11 ? -3.303 5.406 -1.335 1 98.06 11 ALA B CA 1
ATOM 558 C C . ALA B 1 11 ? -3.906 4.133 -0.755 1 98.06 11 ALA B C 1
ATOM 560 O O . ALA B 1 11 ? -5.086 4.102 -0.4 1 98.06 11 ALA B O 1
ATOM 561 N N . GLY B 1 12 ? -3.129 3.086 -0.664 1 97.88 12 GLY B N 1
ATOM 562 C CA . GLY B 1 12 ? -3.576 1.847 -0.048 1 97.88 12 GLY B CA 1
ATOM 563 C C . GLY B 1 12 ? -3.949 2.008 1.414 1 97.88 12 GLY B C 1
ATOM 564 O O . GLY B 1 12 ? -4.934 1.43 1.876 1 97.88 12 GLY B O 1
ATOM 565 N N . LEU B 1 13 ? -3.082 2.732 2.094 1 98 13 LEU B N 1
ATOM 566 C CA . LEU B 1 13 ? -3.373 3.037 3.492 1 98 13 LEU B CA 1
ATOM 567 C C . LEU B 1 13 ? -4.723 3.729 3.627 1 98 13 LEU B C 1
ATOM 569 O O . LEU B 1 13 ? -5.543 3.344 4.465 1 98 13 LEU B O 1
ATOM 573 N N . ARG B 1 14 ? -4.965 4.645 2.834 1 97.38 14 ARG B N 1
ATOM 574 C CA . ARG B 1 14 ? -6.219 5.387 2.857 1 97.38 14 ARG B CA 1
ATOM 575 C C . ARG B 1 14 ? -7.402 4.477 2.543 1 97.38 14 ARG B C 1
ATOM 577 O O . ARG B 1 14 ? -8.406 4.492 3.254 1 97.38 14 ARG B O 1
ATOM 584 N N . ARG B 1 15 ? -7.254 3.637 1.573 1 96.62 15 ARG B N 1
ATOM 585 C CA . ARG B 1 15 ? -8.344 2.793 1.104 1 96.62 15 ARG B CA 1
ATOM 586 C C . ARG B 1 15 ? -8.664 1.698 2.115 1 96.62 15 ARG B C 1
ATOM 588 O O . ARG B 1 15 ? -9.812 1.262 2.223 1 96.62 15 ARG B O 1
ATOM 595 N N . SER B 1 16 ? -7.68 1.325 2.805 1 96.62 16 SER B N 1
ATOM 596 C CA . SER B 1 16 ? -7.859 0.219 3.74 1 96.62 16 SER B CA 1
ATOM 597 C C . SER B 1 16 ? -8.273 0.723 5.117 1 96.62 16 SER B C 1
ATOM 599 O O . SER B 1 16 ? -8.945 0.01 5.871 1 96.62 16 SER B O 1
ATOM 601 N N . THR B 1 17 ? -7.934 1.887 5.473 1 97 17 THR B N 1
ATOM 602 C CA . THR B 1 17 ? -8.156 2.355 6.836 1 97 17 THR B CA 1
ATOM 603 C C . THR B 1 17 ? -9.094 3.559 6.848 1 97 17 THR B C 1
ATOM 605 O O . THR B 1 17 ? -9.664 3.9 7.887 1 97 17 THR B O 1
ATOM 608 N N . GLY B 1 18 ? -9.133 4.312 5.789 1 95.81 18 GLY B N 1
ATOM 609 C CA . GLY B 1 18 ? -9.859 5.57 5.719 1 95.81 18 GLY B CA 1
ATOM 610 C C . GLY B 1 18 ? -9.031 6.762 6.16 1 95.81 18 GLY B C 1
ATOM 611 O O . GLY B 1 18 ? -9.5 7.902 6.105 1 95.81 18 GLY B O 1
ATOM 612 N N . LEU B 1 19 ? -7.797 6.543 6.574 1 95 19 LEU B N 1
ATOM 613 C CA . LEU B 1 19 ? -6.914 7.621 7.008 1 95 19 LEU B CA 1
ATOM 614 C C . LEU B 1 19 ? -6.344 8.367 5.809 1 95 19 LEU B C 1
ATOM 616 O O . LEU B 1 19 ? -5.961 7.75 4.809 1 95 19 LEU B O 1
ATOM 620 N N . THR B 1 20 ? -6.332 9.664 5.898 1 92.12 20 THR B N 1
ATOM 621 C CA . THR B 1 20 ? -5.812 10.484 4.812 1 92.12 20 THR B CA 1
ATOM 622 C C . THR B 1 20 ? -4.719 11.422 5.324 1 92.12 20 THR B C 1
ATOM 624 O O . THR B 1 20 ? -4.801 11.93 6.445 1 92.12 20 THR B O 1
ATOM 627 N N . PHE B 1 21 ? -3.738 11.508 4.453 1 87.69 21 PHE B N 1
ATOM 628 C CA . PHE B 1 21 ? -2.697 12.477 4.781 1 87.69 21 PHE B CA 1
ATOM 629 C C . PHE B 1 21 ? -3.24 13.898 4.727 1 87.69 21 PHE B C 1
ATOM 631 O O . PHE B 1 21 ? -3.846 14.297 3.729 1 87.69 21 PHE B O 1
ATOM 638 N N . GLN B 1 22 ? -3 14.648 5.887 1 86 22 GLN B N 1
ATOM 639 C CA . GLN B 1 22 ? -3.473 16.031 5.953 1 86 22 GLN B CA 1
ATOM 640 C C . GLN B 1 22 ? -2.432 17 5.398 1 86 22 GLN B C 1
ATOM 642 O O . GLN B 1 22 ? -1.593 17.5 6.141 1 86 22 GLN B O 1
ATOM 647 N N . THR B 1 23 ? -2.518 17.234 4.266 1 75.88 23 THR B N 1
ATOM 648 C CA . THR B 1 23 ? -1.57 18.062 3.535 1 75.88 23 THR B CA 1
ATOM 649 C C . THR B 1 23 ? -1.602 19.5 4.059 1 75.88 23 THR B C 1
ATOM 651 O O . THR B 1 23 ? -0.582 20.188 4.043 1 75.88 23 THR B O 1
ATOM 654 N N . GLN B 1 24 ? -2.734 19.969 4.41 1 72.5 24 GLN B N 1
ATOM 655 C CA . GLN B 1 24 ? -2.916 21.344 4.859 1 72.5 24 GLN B CA 1
ATOM 656 C C . GLN B 1 24 ? -2.117 21.625 6.133 1 72.5 24 GLN B C 1
ATOM 658 O O . GLN B 1 24 ? -1.749 22.766 6.41 1 72.5 24 GLN B O 1
ATOM 663 N N . GLN B 1 25 ? -1.891 20.625 6.789 1 70.56 25 GLN B N 1
ATOM 664 C CA . GLN B 1 25 ? -1.147 20.797 8.031 1 70.56 25 GLN B CA 1
ATOM 665 C C . GLN B 1 25 ? 0.356 20.828 7.773 1 70.56 25 GLN B C 1
ATOM 667 O O . GLN B 1 25 ? 1.11 21.438 8.539 1 70.56 25 GLN B O 1
ATOM 672 N N . LEU B 1 26 ? 0.622 20.344 6.695 1 69.25 26 LEU B N 1
ATOM 673 C CA . LEU B 1 26 ? 2.055 20.219 6.457 1 69.25 26 LEU B CA 1
ATOM 674 C C . LEU B 1 26 ? 2.539 21.266 5.469 1 69.25 26 LEU B C 1
ATOM 676 O O . LEU B 1 26 ? 3.684 21.719 5.547 1 69.25 26 LEU B O 1
ATOM 680 N N . ILE B 1 27 ? 1.647 21.469 4.723 1 73.06 27 ILE B N 1
ATOM 681 C CA . ILE B 1 27 ? 2.117 22.328 3.643 1 73.06 27 ILE B CA 1
ATOM 682 C C . ILE B 1 27 ? 1.425 23.688 3.727 1 73.06 27 ILE B C 1
ATOM 684 O O . ILE B 1 27 ? 0.216 23.797 3.502 1 73.06 27 ILE B O 1
ATOM 688 N N . ALA B 1 28 ? 2.127 24.703 4.012 1 76.88 28 ALA B N 1
ATOM 689 C CA . ALA B 1 28 ? 1.569 26.031 4.254 1 76.88 28 ALA B CA 1
ATOM 690 C C . ALA B 1 28 ? 1.532 26.844 2.967 1 76.88 28 ALA B C 1
ATOM 692 O O . ALA B 1 28 ? 0.603 27.625 2.748 1 76.88 28 ALA B O 1
ATOM 693 N N . ASN B 1 29 ? 2.338 26.5 2.141 1 88.75 29 ASN B N 1
ATOM 694 C CA . ASN B 1 29 ? 2.385 27.297 0.92 1 88.75 29 ASN B CA 1
ATOM 695 C C . ASN B 1 29 ? 1.602 26.641 -0.211 1 88.75 29 ASN B C 1
ATOM 697 O O . ASN B 1 29 ? 1.601 25.406 -0.338 1 88.75 29 ASN B O 1
ATOM 701 N N . PRO B 1 30 ? 0.908 27.438 -0.927 1 89.25 30 PRO B N 1
ATOM 702 C CA . PRO B 1 30 ? 0.031 26.938 -1.987 1 89.25 30 PRO B CA 1
ATOM 703 C C . PRO B 1 30 ? 0.77 26.062 -3 1 89.25 30 PRO B C 1
ATOM 705 O O . PRO B 1 30 ? 0.212 25.078 -3.496 1 89.25 30 PRO B O 1
ATOM 708 N N . THR B 1 31 ? 1.924 26.391 -3.406 1 89.31 31 THR B N 1
ATOM 709 C CA . THR B 1 31 ? 2.693 25.594 -4.363 1 89.31 31 THR B CA 1
ATOM 710 C C . THR B 1 31 ? 2.984 24.203 -3.811 1 89.31 31 THR B C 1
ATOM 712 O O . THR B 1 31 ? 2.826 23.203 -4.512 1 89.31 31 THR B O 1
ATOM 715 N N . GLY B 1 32 ? 3.426 24.141 -2.621 1 89.12 32 GLY B N 1
ATOM 716 C CA . GLY B 1 32 ? 3.65 22.859 -1.963 1 89.12 32 GLY B CA 1
ATOM 717 C C . GLY B 1 32 ? 2.398 22.016 -1.873 1 89.12 32 GLY B C 1
ATOM 718 O O . GLY B 1 32 ? 2.449 20.797 -2.096 1 89.12 32 GLY B O 1
ATOM 719 N N . ALA B 1 33 ? 1.358 22.672 -1.51 1 90 33 ALA B N 1
ATOM 720 C CA . ALA B 1 33 ? 0.08 21.969 -1.42 1 90 33 ALA B CA 1
ATOM 721 C C . ALA B 1 33 ? -0.284 21.312 -2.752 1 90 33 ALA B C 1
ATOM 723 O O . ALA B 1 33 ? -0.792 20.188 -2.783 1 90 33 ALA B O 1
ATOM 724 N N . LYS B 1 34 ? -0.026 22 -3.781 1 91.69 34 LYS B N 1
ATOM 725 C CA . LYS B 1 34 ? -0.333 21.5 -5.117 1 91.69 34 LYS B CA 1
ATOM 726 C C . LYS B 1 34 ? 0.539 20.281 -5.461 1 91.69 34 LYS B C 1
ATOM 728 O O . LYS B 1 34 ? 0.046 19.297 -5.992 1 91.69 34 LYS B O 1
ATOM 733 N N . VAL B 1 35 ? 1.805 20.438 -5.238 1 92 35 VAL B N 1
ATOM 734 C CA . VAL B 1 35 ? 2.754 19.359 -5.527 1 92 35 VAL B CA 1
ATOM 735 C C . VAL B 1 35 ? 2.389 18.125 -4.723 1 92 35 VAL B C 1
ATOM 737 O O . VAL B 1 35 ? 2.436 17 -5.238 1 92 35 VAL B O 1
ATOM 740 N N . PHE B 1 36 ? 1.995 18.359 -3.455 1 91.75 36 PHE B N 1
ATOM 741 C CA . PHE B 1 36 ? 1.643 17.234 -2.59 1 91.75 36 PHE B CA 1
ATOM 742 C C . PHE B 1 36 ? 0.347 16.578 -3.053 1 91.75 36 PHE B C 1
ATOM 744 O O . PHE B 1 36 ? 0.209 15.359 -2.994 1 91.75 36 PHE B O 1
ATOM 751 N N . SER B 1 37 ? -0.575 17.359 -3.408 1 93 37 SER B N 1
ATOM 752 C CA . SER B 1 37 ? -1.821 16.828 -3.945 1 93 37 SER B CA 1
ATOM 753 C C . SER B 1 37 ? -1.571 15.977 -5.191 1 93 37 SER B C 1
ATOM 755 O O . SER B 1 37 ? -2.219 14.945 -5.395 1 93 37 SER B O 1
ATOM 757 N N . PHE B 1 38 ? -0.745 16.453 -6.066 1 94.69 38 PHE B N 1
ATOM 758 C CA . PHE B 1 38 ? -0.374 15.68 -7.246 1 94.69 38 PHE B CA 1
ATOM 759 C C . PHE B 1 38 ? 0.256 14.352 -6.848 1 94.69 38 PHE B C 1
ATOM 761 O O . PHE B 1 38 ? -0.058 13.312 -7.426 1 94.69 38 PHE B O 1
ATOM 768 N N . TYR B 1 39 ? 1.126 14.531 -5.93 1 95.56 39 TYR B N 1
ATOM 769 C CA . TYR B 1 39 ? 1.819 13.359 -5.41 1 95.56 39 TYR B CA 1
ATOM 770 C C . TYR B 1 39 ? 0.827 12.32 -4.898 1 95.56 39 TYR B C 1
ATOM 772 O O . TYR B 1 39 ? 0.867 11.156 -5.312 1 95.56 39 TYR B O 1
ATOM 780 N N . LEU B 1 40 ? -0.093 12.625 -3.986 1 95.62 40 LEU B N 1
ATOM 781 C CA . LEU B 1 40 ? -1.095 11.719 -3.43 1 95.62 40 LEU B CA 1
ATOM 782 C C . LEU B 1 40 ? -2.043 11.22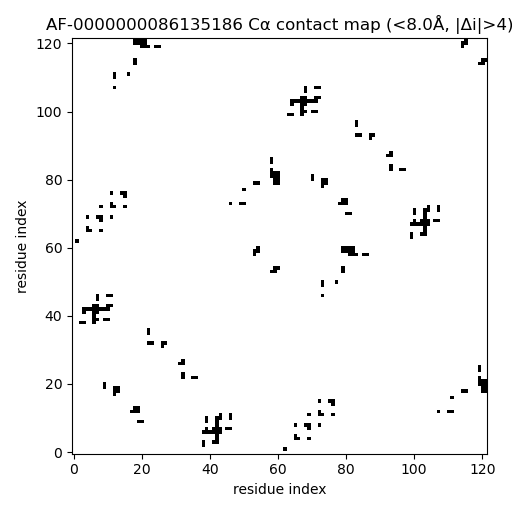7 -4.52 1 95.62 40 LEU B C 1
ATOM 784 O O . LEU B 1 40 ? -2.424 10.055 -4.527 1 95.62 40 LEU B O 1
ATOM 788 N N . GLY B 1 41 ? -2.344 12.102 -5.402 1 96.44 41 GLY B N 1
ATOM 789 C CA . GLY B 1 41 ? -3.244 11.742 -6.488 1 96.44 41 GLY B CA 1
ATOM 790 C C . GLY B 1 41 ? -2.664 10.703 -7.426 1 96.44 41 GLY B C 1
ATOM 791 O O . GLY B 1 41 ? -3.381 9.82 -7.906 1 96.44 41 GLY B O 1
ATOM 792 N N . SER B 1 42 ? -1.404 10.844 -7.688 1 97.69 42 SER B N 1
ATOM 793 C CA . SER B 1 42 ? -0.771 9.875 -8.57 1 97.69 42 SER B CA 1
ATOM 794 C C . SER B 1 42 ? -0.78 8.477 -7.953 1 97.69 42 SER B C 1
ATOM 796 O O . SER B 1 42 ? -0.901 7.48 -8.664 1 97.69 42 SER B O 1
ATOM 798 N N . GLY B 1 43 ? -0.553 8.469 -6.688 1 97.62 43 GLY B N 1
ATOM 799 C CA . GLY B 1 43 ? -0.635 7.191 -5.992 1 97.62 43 GLY B CA 1
ATOM 800 C C . GLY B 1 43 ? -2.008 6.555 -6.074 1 97.62 43 GLY B C 1
ATOM 801 O O . GLY B 1 43 ? -2.127 5.344 -6.277 1 97.62 43 GLY B O 1
ATOM 802 N N . GLU B 1 44 ? -3.094 7.352 -5.949 1 98.31 44 GLU B N 1
ATOM 803 C CA . GLU B 1 44 ? -4.465 6.859 -6.059 1 98.31 44 GLU B CA 1
ATOM 804 C C . GLU B 1 44 ? -4.75 6.332 -7.461 1 98.31 44 GLU B C 1
ATOM 806 O O . GLU B 1 44 ? -5.406 5.301 -7.621 1 98.31 44 GLU B O 1
ATOM 811 N N . TRP B 1 45 ? -4.246 7.039 -8.383 1 98.5 45 TRP B N 1
ATOM 812 C CA . TRP B 1 45 ? -4.402 6.637 -9.781 1 98.5 45 TRP B CA 1
ATOM 813 C C . TRP B 1 45 ? -3.729 5.293 -10.039 1 98.5 45 TRP B C 1
ATOM 815 O O . TRP B 1 45 ? -4.34 4.383 -10.602 1 98.5 45 TRP B O 1
ATOM 825 N N . LEU B 1 46 ? -2.506 5.203 -9.641 1 98.31 46 LEU B N 1
ATOM 826 C CA . LEU B 1 46 ? -1.774 3.959 -9.844 1 98.31 46 LEU B CA 1
ATOM 827 C C . LEU B 1 46 ? -2.412 2.816 -9.062 1 98.31 46 LEU B C 1
ATOM 829 O O . LEU B 1 46 ? -2.51 1.693 -9.57 1 98.31 46 LEU B O 1
ATOM 833 N N . PHE B 1 47 ? -2.824 3.025 -7.848 1 98.5 47 PHE B N 1
ATOM 834 C CA . PHE B 1 47 ? -3.461 1.997 -7.035 1 98.5 47 PHE B CA 1
ATOM 835 C C . PHE B 1 47 ? -4.715 1.466 -7.719 1 98.5 47 PHE B C 1
ATOM 837 O O . PHE B 1 47 ? -4.938 0.254 -7.77 1 98.5 47 PHE B O 1
ATOM 844 N N . ASP B 1 48 ? -5.551 2.357 -8.273 1 98.56 48 ASP B N 1
ATOM 845 C CA . ASP B 1 48 ? -6.758 1.963 -8.992 1 98.56 48 ASP B CA 1
ATOM 846 C C . ASP B 1 48 ? -6.422 1.058 -10.172 1 98.56 48 ASP B C 1
ATOM 848 O O . ASP B 1 48 ? -7.148 0.1 -10.453 1 98.56 48 ASP B O 1
ATOM 852 N N . ARG B 1 49 ? -5.371 1.412 -10.789 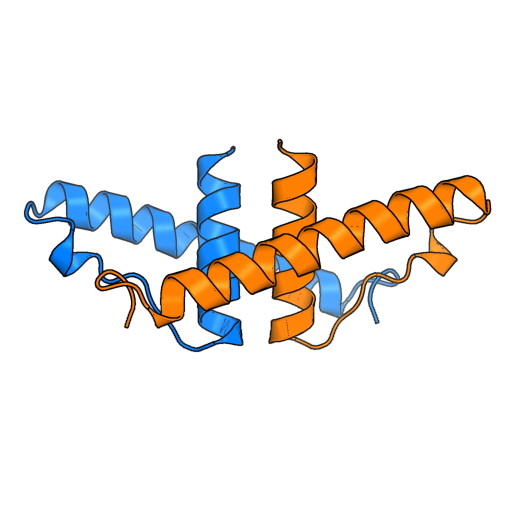1 97.81 49 ARG B N 1
ATOM 853 C CA . ARG B 1 49 ? -4.965 0.585 -11.922 1 97.81 49 ARG B CA 1
ATOM 854 C C . ARG B 1 49 ? -4.504 -0.793 -11.453 1 97.81 49 ARG B C 1
ATOM 856 O O . ARG B 1 49 ? -4.789 -1.801 -12.109 1 97.81 49 ARG B O 1
ATOM 863 N N . LEU B 1 50 ? -3.738 -0.839 -10.359 1 97.69 50 LEU B N 1
ATOM 864 C CA . LEU B 1 50 ? -3.271 -2.105 -9.812 1 97.69 50 LEU B CA 1
ATOM 865 C C . LEU B 1 50 ? 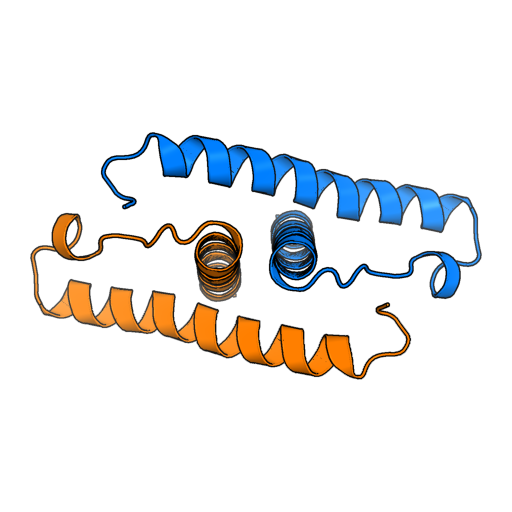-4.445 -2.986 -9.398 1 97.69 50 LEU B C 1
ATOM 867 O O . LEU B 1 50 ? -4.434 -4.195 -9.633 1 97.69 50 LEU B O 1
ATOM 871 N N . VAL B 1 51 ? -5.488 -2.393 -8.789 1 98.12 51 VAL B N 1
ATOM 872 C CA . VAL B 1 51 ? -6.691 -3.121 -8.398 1 98.12 51 VAL B CA 1
ATOM 873 C C . VAL B 1 51 ? -7.371 -3.688 -9.648 1 98.12 51 VAL B C 1
ATOM 875 O O . VAL B 1 51 ? -7.766 -4.855 -9.672 1 98.12 51 VAL B O 1
ATOM 878 N N . GLY B 1 52 ? -7.516 -2.812 -10.633 1 97.94 52 GLY B N 1
ATOM 879 C CA . GLY B 1 52 ? -8.094 -3.273 -11.883 1 97.94 52 GLY B CA 1
ATOM 880 C C . GLY B 1 52 ? -7.328 -4.43 -12.5 1 97.94 52 GLY B C 1
ATOM 881 O O . GLY B 1 52 ? -7.926 -5.434 -12.898 1 97.94 52 GLY B O 1
ATOM 882 N N . TRP B 1 53 ? -6.07 -4.254 -12.578 1 96.69 53 TRP B N 1
ATOM 883 C CA . TRP B 1 53 ? -5.223 -5.312 -13.117 1 96.69 53 TRP B CA 1
ATOM 884 C C . TRP B 1 53 ? -5.352 -6.586 -12.289 1 96.69 53 TRP B C 1
ATOM 886 O O . TRP B 1 53 ? -5.465 -7.684 -12.852 1 96.69 53 TRP B O 1
ATOM 896 N N . ALA B 1 54 ? -5.332 -6.566 -11.031 1 96.56 54 ALA B N 1
ATOM 897 C CA . ALA B 1 54 ? -5.395 -7.715 -10.133 1 96.56 54 ALA B CA 1
ATOM 898 C C . ALA B 1 54 ? -6.715 -8.461 -10.281 1 96.56 54 ALA B C 1
ATOM 900 O O . ALA B 1 54 ? -6.746 -9.695 -10.258 1 96.56 54 ALA B O 1
ATOM 901 N N . LYS B 1 55 ? -7.828 -7.719 -10.414 1 96.81 55 LYS B N 1
ATOM 902 C CA . LYS B 1 55 ? -9.148 -8.32 -10.539 1 96.81 55 LYS B CA 1
ATOM 903 C C . LYS B 1 55 ? -9.234 -9.195 -11.789 1 96.81 55 LYS B C 1
ATOM 905 O O . LYS B 1 55 ? -9.984 -10.172 -11.82 1 96.81 55 LYS B O 1
ATOM 910 N N . GLY B 1 56 ? -8.469 -8.922 -12.703 1 95.06 56 GLY B N 1
ATOM 911 C CA . GLY B 1 56 ? -8.516 -9.656 -13.953 1 95.06 56 GLY B CA 1
ATOM 912 C C . GLY B 1 56 ? -7.352 -10.617 -14.133 1 95.06 56 GLY B C 1
ATOM 913 O O . GLY B 1 56 ? -7.238 -11.281 -15.164 1 95.06 56 GLY B O 1
ATOM 914 N N . SER B 1 57 ? -6.551 -10.703 -13.195 1 93.62 57 SER B N 1
ATOM 915 C CA . SER B 1 57 ? -5.332 -11.492 -13.32 1 93.62 57 SER B CA 1
ATOM 916 C C . SER B 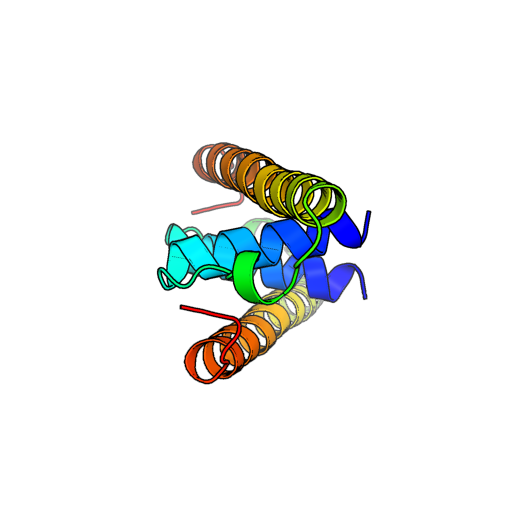1 57 ? -5.539 -12.922 -12.828 1 93.62 57 SER B C 1
ATOM 918 O O . SER B 1 57 ? -6.246 -13.148 -11.844 1 93.62 57 SER B O 1
ATOM 920 N N . LYS B 1 58 ? -4.773 -13.906 -13.328 1 91.31 58 LYS B N 1
ATOM 921 C CA . LYS B 1 58 ? -4.797 -15.289 -12.867 1 91.31 58 LYS B CA 1
ATOM 922 C C . LYS B 1 58 ? -3.924 -15.477 -11.633 1 91.31 58 LYS B C 1
ATOM 924 O O . LYS B 1 58 ? -4.031 -16.484 -10.938 1 91.31 58 LYS B O 1
ATOM 929 N N . TYR B 1 59 ? -3.166 -14.414 -11.484 1 90 59 TYR B N 1
ATOM 930 C CA . TYR B 1 59 ? -2.23 -14.531 -10.367 1 90 59 TYR B CA 1
ATOM 931 C C . TYR B 1 59 ? -2.869 -14.055 -9.07 1 90 59 TYR B C 1
ATOM 933 O O . TYR B 1 59 ? -2.293 -14.219 -7.992 1 90 59 TYR B O 1
ATOM 941 N N . PHE B 1 60 ? -3.975 -13.484 -9.203 1 93 60 PHE B N 1
ATOM 942 C CA . PHE B 1 60 ? -4.676 -12.984 -8.023 1 93 60 PHE B CA 1
ATOM 943 C C . PHE B 1 60 ? -6.035 -13.672 -7.879 1 93 60 PHE B C 1
ATOM 945 O O . PHE B 1 60 ? -6.691 -13.977 -8.875 1 93 60 PHE B O 1
ATOM 952 N N . LYS B 1 61 ? -6.23 -13.93 -6.621 1 89.94 61 LYS B N 1
ATOM 953 C CA . LYS B 1 61 ? -7.547 -14.484 -6.305 1 89.94 61 LYS B CA 1
ATOM 954 C C . LYS B 1 61 ? -8.094 -13.891 -5.008 1 89.94 61 LYS B C 1
ATOM 956 O O . LYS B 1 61 ? -7.324 -13.555 -4.102 1 89.94 61 LYS B O 1
#

Nearest PDB structures (foldseek):
  7ydo-assembly1_A  TM=9.408E-01  e=9.613E-04  Schizosaccharomyces pombe 972h-
  7ydo-assembly1_A  TM=9.403E-01  e=8.116E-04  Schizosaccharomyces pombe 972h-

InterPro domains:
  IPR013726 Mitofissin [PF08520] (3-61)
  IPR013726 Mitofissin [PTHR28075] (3-61)